Protein AF-A0A7S3KPU2-F1 (afdb_monomer)

Sequence (139 aa):
MTKNILLTEKYKPVTTKDLVGNKSEVKSLSEWLKEWDDVHVRGNKKKVPMSRGNYWANAPRLNARAALISGPPGVGKTSTARIISKELGFQVLEMNASDTRNKKAIESLVGELSSNKSMDYFIQGRDNSKRLTANLSKK

Structure (mmCIF, N/CA/C/O backbone):
data_AF-A0A7S3KPU2-F1
#
_entry.id   AF-A0A7S3KPU2-F1
#
loop_
_atom_site.group_PDB
_atom_site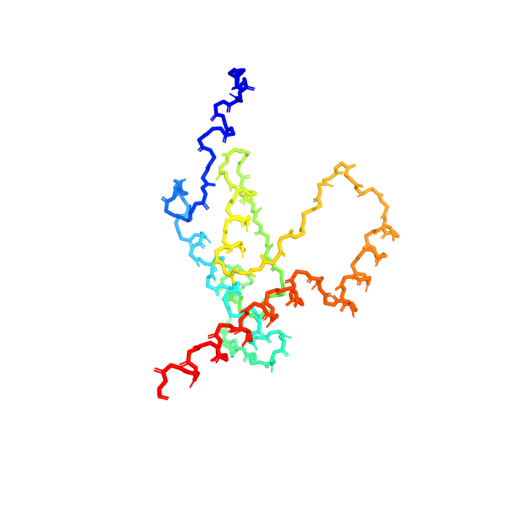.id
_atom_site.type_symbol
_atom_site.label_atom_id
_atom_site.label_alt_id
_atom_site.label_comp_id
_atom_site.label_asym_id
_atom_site.label_entity_id
_atom_site.label_seq_id
_atom_site.pdbx_PDB_ins_code
_atom_site.Cartn_x
_atom_site.Cartn_y
_atom_site.Cartn_z
_atom_site.occupancy
_atom_site.B_iso_or_equiv
_atom_site.auth_seq_id
_atom_site.auth_comp_id
_atom_site.auth_asym_id
_atom_site.auth_atom_id
_atom_site.pdbx_PDB_model_num
ATOM 1 N N . MET A 1 1 ? -30.903 12.279 8.742 1.00 43.56 1 MET A N 1
ATOM 2 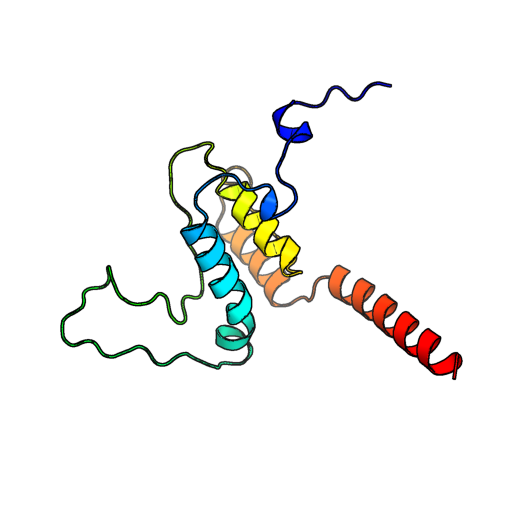C CA . MET A 1 1 ? -29.727 12.258 9.641 1.00 43.56 1 MET A CA 1
ATOM 3 C C . MET A 1 1 ? -28.485 12.573 8.821 1.00 43.56 1 MET A C 1
ATOM 5 O O . MET A 1 1 ? -28.055 11.744 8.029 1.00 43.56 1 MET A O 1
ATOM 9 N N . THR A 1 2 ? -27.960 13.789 8.925 1.00 49.69 2 THR A N 1
ATOM 10 C CA . THR A 1 2 ? -26.715 14.202 8.265 1.00 49.69 2 THR A CA 1
ATOM 11 C C . THR A 1 2 ? -25.539 13.495 8.939 1.00 49.69 2 THR A C 1
ATOM 13 O O . THR A 1 2 ? -25.277 13.705 10.120 1.00 49.69 2 THR A O 1
ATOM 16 N N . LYS A 1 3 ? -24.846 12.605 8.216 1.00 65.56 3 LYS A N 1
ATOM 17 C CA . LYS A 1 3 ? -23.617 11.981 8.723 1.00 65.56 3 LYS A CA 1
ATOM 18 C C . LYS A 1 3 ? -22.557 13.076 8.909 1.00 65.56 3 LYS A C 1
ATOM 20 O O . LYS A 1 3 ? -22.075 13.631 7.924 1.00 65.56 3 LYS A O 1
ATOM 25 N N . ASN A 1 4 ? -22.193 13.364 10.158 1.00 77.56 4 ASN A N 1
ATOM 26 C CA . ASN A 1 4 ? -21.003 14.144 10.501 1.00 77.56 4 ASN A CA 1
ATOM 27 C C . ASN A 1 4 ? -19.765 13.294 10.184 1.00 77.56 4 ASN A C 1
ATOM 29 O O . ASN A 1 4 ? -19.364 12.446 10.977 1.00 77.56 4 ASN A O 1
ATOM 33 N N . ILE A 1 5 ? -19.213 13.468 8.983 1.00 84.25 5 ILE A N 1
ATOM 34 C CA . ILE A 1 5 ? -18.018 12.763 8.501 1.00 84.25 5 ILE A CA 1
ATOM 35 C C . ILE A 1 5 ? -16.877 13.775 8.456 1.00 84.25 5 ILE A C 1
ATOM 37 O O . ILE A 1 5 ? -17.064 14.899 7.987 1.00 84.25 5 ILE A O 1
ATOM 41 N N . LEU A 1 6 ? -15.690 13.375 8.914 1.00 86.06 6 LEU A N 1
ATOM 42 C CA . LEU A 1 6 ? -14.481 14.185 8.779 1.00 86.06 6 LEU A CA 1
ATOM 43 C C . LEU A 1 6 ? -14.202 14.478 7.297 1.00 86.06 6 LEU A C 1
ATOM 45 O O . LEU A 1 6 ? -14.375 13.610 6.440 1.00 86.06 6 LEU A O 1
ATOM 49 N N . LEU A 1 7 ? -13.716 15.683 6.983 1.00 81.81 7 LEU A N 1
ATOM 50 C CA . LEU A 1 7 ? -13.369 16.055 5.603 1.00 81.81 7 LEU A CA 1
ATOM 51 C C . LEU A 1 7 ? -12.327 15.101 4.997 1.00 81.81 7 LEU A C 1
ATOM 53 O O . LEU A 1 7 ? -12.384 14.801 3.808 1.00 81.81 7 LEU A O 1
ATOM 57 N N . THR A 1 8 ? -11.425 14.577 5.828 1.00 78.12 8 THR A N 1
ATOM 58 C CA . THR A 1 8 ? -10.404 13.596 5.438 1.00 78.12 8 THR A CA 1
ATOM 59 C C . THR A 1 8 ? -10.995 12.273 4.962 1.00 78.12 8 THR A C 1
ATOM 61 O O . THR A 1 8 ? -10.462 11.674 4.036 1.00 78.12 8 THR A O 1
ATOM 64 N N . GLU A 1 9 ? -12.107 11.834 5.551 1.00 76.31 9 GLU A N 1
ATOM 65 C CA . GLU A 1 9 ? -12.826 10.637 5.107 1.00 76.31 9 GLU A CA 1
ATOM 66 C C . GLU A 1 9 ? -13.723 10.946 3.905 1.00 76.31 9 GLU A C 1
ATOM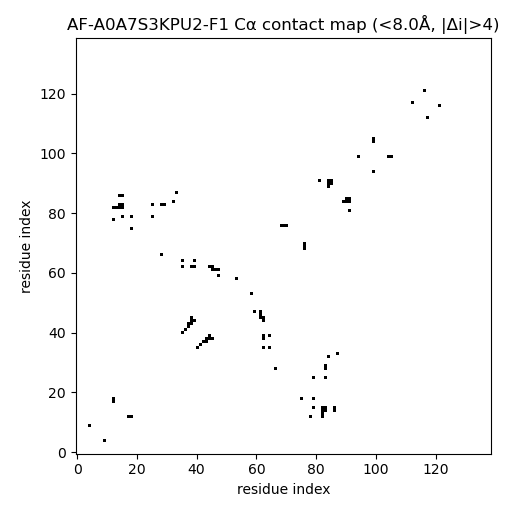 68 O O . GLU A 1 9 ? -13.833 10.135 2.990 1.00 76.31 9 GLU A O 1
ATOM 73 N N . LYS A 1 10 ? -14.312 12.148 3.856 1.00 78.31 10 LYS A N 1
ATOM 74 C CA . LYS A 1 10 ? -15.155 12.586 2.734 1.00 78.31 10 LYS A CA 1
ATOM 75 C C . LYS A 1 10 ? -14.381 12.683 1.414 1.00 78.31 10 LYS A C 1
ATOM 77 O O . LYS A 1 10 ? -14.929 12.334 0.374 1.00 78.31 10 LYS A O 1
ATOM 82 N N . TYR A 1 11 ? -13.136 13.157 1.456 1.00 76.94 11 TYR A N 1
ATOM 83 C CA . TYR A 1 11 ? -12.290 13.375 0.274 1.00 76.94 11 TYR A CA 1
ATOM 84 C C . TYR A 1 11 ? -11.137 12.375 0.165 1.00 76.94 11 TYR A C 1
ATOM 86 O O . TYR A 1 11 ? -10.130 12.642 -0.491 1.00 76.94 11 TYR A O 1
ATOM 94 N N . LYS A 1 12 ? -11.253 11.221 0.826 1.00 78.44 12 LYS A N 1
ATOM 95 C CA . LYS A 1 12 ? -10.237 10.178 0.744 1.00 78.44 12 LYS A CA 1
ATOM 96 C C . LYS A 1 12 ? -10.124 9.678 -0.703 1.00 78.44 12 LYS A C 1
ATOM 98 O O . LYS A 1 12 ? -11.152 9.369 -1.305 1.00 78.44 12 LYS A O 1
ATOM 103 N N . PRO A 1 13 ? -8.903 9.551 -1.252 1.00 79.00 13 PRO A N 1
ATOM 104 C CA . PRO A 1 13 ? -8.718 9.033 -2.600 1.00 79.00 13 PRO A CA 1
ATOM 105 C C . PRO A 1 13 ? -9.263 7.605 -2.698 1.00 79.00 13 PRO A C 1
ATOM 107 O O . PRO A 1 13 ? -9.040 6.781 -1.805 1.00 79.00 13 PRO A O 1
ATOM 110 N N . VAL A 1 14 ? -9.994 7.324 -3.776 1.00 76.75 14 VAL A N 1
ATOM 111 C CA . VAL A 1 14 ? -10.624 6.015 -4.012 1.00 76.75 14 VAL A CA 1
ATOM 112 C C . VAL A 1 14 ? -9.929 5.288 -5.154 1.00 76.75 14 VAL A C 1
ATOM 114 O O . VAL A 1 14 ? -9.801 4.065 -5.121 1.00 76.75 14 VAL A O 1
ATOM 117 N N . THR A 1 15 ? -9.455 6.043 -6.141 1.00 79.88 15 THR A N 1
ATOM 118 C CA . THR A 1 15 ? -8.766 5.539 -7.324 1.00 79.88 15 THR A CA 1
ATOM 119 C C . THR A 1 15 ? -7.322 6.027 -7.364 1.00 79.88 15 THR A C 1
ATOM 121 O O . THR A 1 15 ? -6.970 7.040 -6.758 1.00 79.88 15 THR A O 1
ATOM 124 N N . THR A 1 16 ? -6.465 5.334 -8.116 1.00 74.69 16 THR A N 1
ATOM 125 C CA . THR A 1 16 ? -5.091 5.795 -8.380 1.00 74.69 16 THR A CA 1
ATOM 126 C C . THR A 1 16 ? -5.034 7.177 -9.032 1.00 74.69 16 THR A C 1
ATOM 128 O O . THR A 1 16 ? -4.034 7.872 -8.875 1.00 74.69 16 THR A O 1
ATOM 131 N N . LYS A 1 17 ? -6.099 7.614 -9.720 1.00 80.12 17 LYS A N 1
ATOM 132 C CA . LYS A 1 17 ? -6.203 8.962 -10.305 1.00 80.12 17 LYS A CA 1
ATOM 133 C C . LYS A 1 17 ? -6.370 10.057 -9.251 1.00 80.12 17 LYS A C 1
ATOM 135 O O . LYS A 1 17 ? -5.943 11.182 -9.487 1.00 80.12 17 LYS A O 1
ATOM 140 N N . ASP A 1 18 ? -6.941 9.712 -8.100 1.00 79.12 18 ASP A N 1
ATOM 141 C CA . ASP A 1 18 ? -7.162 10.635 -6.984 1.00 79.12 18 ASP A CA 1
ATOM 142 C C . ASP A 1 18 ? -5.901 10.804 -6.116 1.00 79.12 18 ASP A C 1
ATOM 144 O O . ASP A 1 18 ? -5.855 11.657 -5.229 1.00 79.12 18 ASP A O 1
ATOM 148 N N . LEU A 1 19 ? -4.862 9.989 -6.347 1.00 80.69 19 LEU A N 1
ATOM 149 C CA . LEU A 1 19 ? -3.579 10.103 -5.658 1.00 80.69 19 LEU A CA 1
ATOM 150 C C . LEU A 1 19 ? -2.782 11.289 -6.212 1.00 80.69 19 LEU A C 1
ATOM 152 O O . LEU A 1 19 ? -2.246 11.260 -7.322 1.00 80.69 19 LEU A O 1
ATOM 156 N N . VAL A 1 20 ? -2.679 12.340 -5.402 1.00 77.88 20 VAL A N 1
ATOM 157 C CA . VAL A 1 20 ? -1.894 13.534 -5.720 1.00 77.88 20 VAL A CA 1
ATOM 158 C C . VAL A 1 20 ? -0.446 13.342 -5.253 1.00 77.88 20 VAL A C 1
ATOM 160 O O . VAL A 1 20 ? -0.184 13.216 -4.060 1.00 77.88 20 VAL A O 1
ATOM 163 N N . GLY A 1 21 ? 0.501 13.354 -6.198 1.00 79.75 21 GLY A N 1
ATOM 164 C CA . GLY A 1 21 ? 1.946 13.245 -5.934 1.00 79.75 21 GLY A CA 1
ATOM 165 C C . GLY A 1 21 ? 2.522 11.826 -6.064 1.00 79.75 21 GLY A C 1
ATOM 166 O O . GLY A 1 21 ? 1.788 10.866 -6.276 1.00 79.75 21 GLY A O 1
ATOM 167 N N . ASN A 1 22 ? 3.856 11.705 -5.984 1.00 82.50 22 ASN A N 1
ATOM 168 C CA . ASN A 1 22 ? 4.616 10.437 -5.981 1.00 82.50 22 ASN A CA 1
ATOM 169 C C . ASN A 1 22 ? 4.238 9.443 -7.103 1.00 82.50 22 ASN A C 1
ATOM 171 O O . ASN A 1 22 ? 4.140 8.231 -6.897 1.00 82.50 22 ASN A O 1
ATOM 175 N N . LYS A 1 23 ? 3.971 9.961 -8.312 1.00 84.31 23 LYS A N 1
ATOM 176 C CA . LYS A 1 23 ? 3.472 9.162 -9.446 1.00 84.31 23 LYS A CA 1
ATOM 177 C C . LYS A 1 23 ? 4.456 8.067 -9.874 1.00 84.31 23 LYS A C 1
ATOM 179 O O . LYS A 1 23 ? 4.016 6.995 -10.283 1.00 84.31 23 LYS A O 1
ATOM 184 N N . SER A 1 24 ? 5.763 8.317 -9.776 1.00 84.94 24 SER A N 1
ATOM 185 C CA . SER A 1 24 ? 6.821 7.341 -10.074 1.00 84.94 24 SER A CA 1
ATOM 186 C C . SER A 1 24 ? 6.779 6.151 -9.120 1.00 84.94 24 SER A C 1
ATOM 188 O O . SER A 1 24 ? 6.832 5.003 -9.557 1.00 84.94 24 SER A O 1
ATOM 190 N N . GLU A 1 25 ? 6.625 6.407 -7.825 1.00 86.56 25 GLU A N 1
ATOM 191 C CA . GLU A 1 25 ? 6.628 5.390 -6.774 1.00 86.56 25 GLU A CA 1
ATOM 192 C C . GLU A 1 25 ? 5.323 4.593 -6.790 1.00 86.56 25 GLU A C 1
ATOM 194 O O . GLU A 1 25 ? 5.347 3.369 -6.679 1.00 86.56 25 GLU A O 1
ATOM 199 N N . VAL A 1 26 ? 4.189 5.274 -6.995 1.00 88.50 26 VAL A N 1
ATOM 200 C CA . VAL A 1 26 ? 2.868 4.653 -7.196 1.00 88.50 26 VAL A CA 1
ATOM 201 C C . VAL A 1 26 ? 2.911 3.701 -8.391 1.00 88.50 26 VAL A C 1
ATOM 203 O O . VAL A 1 26 ? 2.469 2.556 -8.284 1.00 88.50 26 VAL A O 1
ATOM 206 N N . LYS A 1 27 ? 3.483 4.147 -9.517 1.00 88.38 27 LYS A N 1
ATOM 207 C CA . LYS A 1 27 ? 3.638 3.322 -10.719 1.00 88.38 27 LYS A CA 1
ATOM 208 C C . LYS A 1 27 ? 4.551 2.124 -10.458 1.00 88.38 27 LYS A C 1
ATOM 210 O O . LYS A 1 27 ? 4.158 1.004 -10.762 1.00 88.38 27 LYS A O 1
ATOM 215 N N . SER A 1 28 ? 5.706 2.342 -9.830 1.00 88.69 28 SER A N 1
ATOM 216 C CA . SER A 1 28 ? 6.650 1.271 -9.496 1.00 88.69 28 SER A CA 1
ATOM 217 C C . SER A 1 28 ? 6.033 0.215 -8.569 1.00 88.69 28 SER A C 1
ATOM 219 O O . SER A 1 28 ? 6.220 -0.980 -8.790 1.00 88.69 28 SER A O 1
ATOM 221 N N . LEU A 1 29 ? 5.250 0.633 -7.570 1.00 89.56 29 LEU A N 1
ATOM 222 C CA . LEU A 1 29 ? 4.538 -0.279 -6.673 1.00 89.56 29 LEU A CA 1
ATOM 223 C C . LEU A 1 29 ? 3.423 -1.047 -7.400 1.00 89.56 29 LEU A C 1
ATOM 225 O O . LEU A 1 29 ? 3.253 -2.241 -7.164 1.00 89.56 29 LEU A O 1
ATOM 229 N N . SER A 1 30 ? 2.686 -0.382 -8.295 1.00 89.88 30 SER A N 1
ATOM 230 C CA . SER A 1 30 ? 1.651 -1.018 -9.119 1.00 89.88 30 SER A CA 1
ATOM 231 C C . SER A 1 30 ? 2.238 -2.070 -10.062 1.00 89.88 30 SER A C 1
ATOM 233 O O . SER A 1 30 ? 1.706 -3.172 -10.152 1.00 89.88 30 SER A O 1
ATOM 235 N N . GLU A 1 31 ? 3.345 -1.757 -10.735 1.00 89.19 31 GLU A N 1
ATOM 236 C CA . GLU A 1 31 ? 4.056 -2.691 -11.614 1.00 89.19 31 GLU A CA 1
ATOM 237 C C . GLU A 1 31 ? 4.592 -3.891 -10.832 1.00 89.19 31 GLU A C 1
ATOM 239 O O . GLU A 1 31 ? 4.336 -5.030 -11.214 1.00 89.19 31 GLU A O 1
ATOM 244 N N . TRP A 1 32 ? 5.239 -3.648 -9.689 1.00 89.56 32 TRP A N 1
ATOM 245 C CA . TRP A 1 32 ? 5.711 -4.718 -8.812 1.00 89.56 32 TRP A CA 1
ATOM 246 C C . TRP A 1 32 ? 4.574 -5.648 -8.370 1.00 89.56 32 TRP A C 1
ATOM 248 O O . TRP A 1 32 ? 4.721 -6.864 -8.456 1.00 89.56 32 TRP A O 1
ATOM 258 N N . LEU A 1 33 ? 3.430 -5.101 -7.940 1.00 90.00 33 LEU A N 1
ATOM 259 C CA . LEU A 1 33 ? 2.317 -5.913 -7.442 1.00 90.00 33 LEU A CA 1
ATOM 260 C C . LEU A 1 33 ? 1.607 -6.694 -8.564 1.00 90.00 33 LEU A C 1
ATOM 262 O O . LEU A 1 33 ? 1.169 -7.818 -8.332 1.00 90.00 33 LEU A O 1
ATOM 266 N N . LYS A 1 34 ? 1.541 -6.149 -9.788 1.00 89.69 34 LYS A N 1
ATOM 267 C CA . LYS A 1 34 ? 1.026 -6.864 -10.974 1.00 89.69 34 LYS A CA 1
ATOM 268 C C . LYS A 1 34 ? 1.862 -8.093 -11.321 1.00 89.69 34 LYS A C 1
ATOM 270 O O . LYS A 1 34 ? 1.318 -9.118 -11.715 1.00 89.69 34 LYS A O 1
ATOM 275 N N . GLU A 1 35 ? 3.177 -7.978 -11.198 1.00 87.94 35 GLU A N 1
ATOM 276 C CA . GLU A 1 35 ? 4.120 -9.043 -11.552 1.00 87.94 35 GLU A CA 1
ATOM 277 C C . GLU A 1 35 ? 4.351 -10.042 -10.413 1.00 87.94 35 GLU A C 1
ATOM 279 O O . GLU A 1 35 ? 4.905 -11.117 -10.635 1.00 87.94 35 GLU A O 1
ATOM 284 N N . TRP A 1 36 ? 3.928 -9.705 -9.193 1.00 89.75 36 TRP A N 1
ATOM 285 C CA . TRP A 1 36 ? 4.213 -10.481 -7.989 1.00 89.75 36 TRP A CA 1
ATOM 286 C C . TRP A 1 36 ? 3.690 -11.923 -8.063 1.00 89.75 36 TRP A C 1
ATOM 288 O O . TRP A 1 36 ? 4.424 -12.853 -7.736 1.00 89.75 36 TRP A O 1
ATOM 298 N N . ASP A 1 37 ? 2.456 -12.134 -8.542 1.00 85.69 37 ASP A N 1
ATOM 299 C CA . ASP A 1 37 ? 1.881 -13.482 -8.715 1.00 85.69 37 ASP A CA 1
ATOM 300 C C . ASP A 1 37 ? 2.735 -14.333 -9.669 1.00 85.69 37 ASP A C 1
ATOM 302 O O . ASP A 1 37 ? 3.100 -15.469 -9.369 1.00 85.69 37 ASP A O 1
ATOM 306 N N . ASP A 1 38 ? 3.138 -13.756 -10.798 1.00 85.50 38 ASP A N 1
ATOM 307 C CA . ASP A 1 38 ? 3.924 -14.460 -11.808 1.00 85.50 38 ASP A CA 1
ATOM 308 C C . ASP A 1 38 ? 5.323 -14.834 -11.291 1.00 85.50 38 ASP A C 1
ATOM 310 O O . ASP A 1 38 ? 5.795 -15.962 -11.458 1.00 85.50 38 ASP A O 1
ATOM 314 N N . VAL A 1 39 ? 5.974 -13.915 -10.580 1.00 86.62 39 VAL A N 1
ATOM 315 C CA . VAL A 1 39 ? 7.335 -14.118 -10.074 1.00 86.62 39 VAL A CA 1
ATOM 316 C C . VAL A 1 39 ? 7.371 -15.065 -8.868 1.00 86.62 39 VAL A C 1
ATOM 318 O O . VAL A 1 39 ? 8.280 -15.895 -8.770 1.00 86.62 39 VAL A O 1
ATOM 321 N N . HIS A 1 40 ? 6.406 -14.964 -7.948 1.00 84.94 40 HIS A N 1
ATOM 322 C CA . HIS A 1 40 ? 6.464 -15.637 -6.642 1.00 84.94 40 HIS A CA 1
ATOM 323 C C . HIS A 1 40 ? 5.536 -16.838 -6.508 1.00 84.94 40 HIS A C 1
ATOM 325 O O . HIS A 1 40 ? 5.885 -17.760 -5.772 1.00 84.94 40 HIS A O 1
ATOM 331 N N . VAL A 1 41 ? 4.395 -16.853 -7.202 1.00 83.69 41 VAL A N 1
ATOM 332 C CA . VAL A 1 41 ? 3.460 -17.992 -7.199 1.00 83.69 41 VAL A CA 1
ATOM 333 C C . VAL A 1 41 ? 3.770 -18.934 -8.358 1.00 83.69 41 VAL A C 1
ATOM 335 O O . VAL A 1 41 ? 3.839 -20.144 -8.156 1.00 83.69 41 VAL A O 1
ATOM 338 N N . ARG A 1 42 ? 4.013 -18.394 -9.561 1.00 83.69 42 ARG A N 1
ATOM 339 C CA . ARG A 1 42 ? 4.304 -19.200 -10.767 1.00 83.69 42 ARG A CA 1
ATOM 340 C C . ARG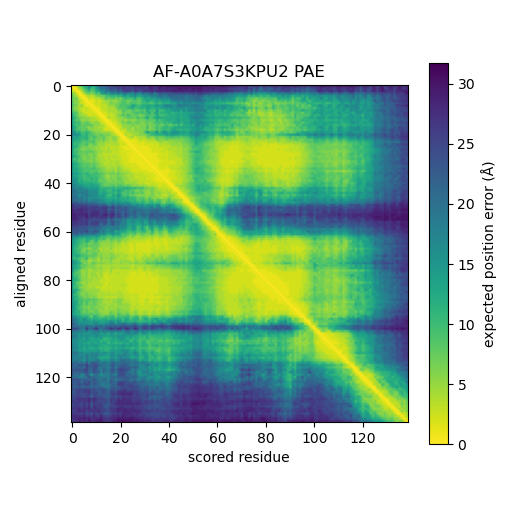 A 1 42 ? 5.791 -19.478 -10.977 1.00 83.69 42 ARG A C 1
ATOM 342 O O . ARG A 1 42 ? 6.142 -20.393 -11.712 1.00 83.69 42 ARG A O 1
ATOM 349 N N . GLY A 1 43 ? 6.662 -18.730 -10.298 1.00 82.00 43 GLY A N 1
ATOM 350 C CA . GLY A 1 43 ? 8.105 -18.973 -10.275 1.00 82.00 43 GLY A CA 1
ATOM 351 C C . GLY A 1 43 ? 8.886 -18.363 -11.443 1.00 82.00 43 GLY A C 1
ATOM 352 O O . GLY A 1 43 ? 10.060 -18.698 -11.618 1.00 82.00 43 GLY A O 1
ATOM 353 N N . ASN A 1 44 ? 8.290 -17.444 -12.209 1.00 83.75 44 ASN A N 1
ATOM 354 C CA . ASN A 1 44 ? 8.928 -16.770 -13.342 1.00 83.75 44 ASN A CA 1
ATOM 355 C C . ASN A 1 44 ? 9.907 -15.683 -12.869 1.00 83.75 44 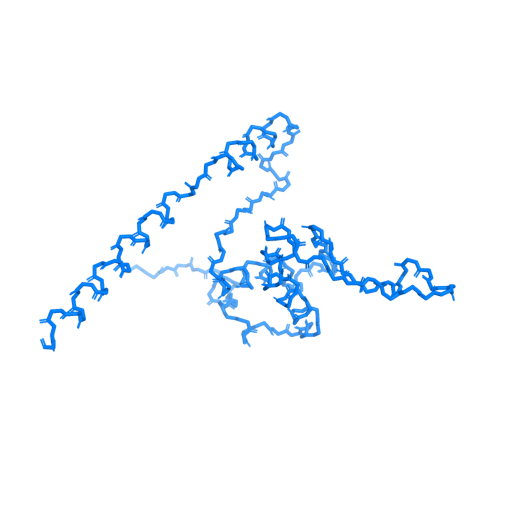ASN A C 1
ATOM 357 O O . ASN A 1 44 ? 9.678 -14.481 -13.004 1.00 83.75 44 ASN A O 1
ATOM 361 N N . LYS A 1 45 ? 11.029 -16.101 -12.273 1.00 79.62 45 LYS A N 1
ATOM 362 C CA . LYS A 1 45 ? 12.045 -15.178 -11.751 1.00 79.62 45 LYS A CA 1
ATOM 363 C C . LYS A 1 45 ? 12.695 -14.379 -12.875 1.00 79.62 45 LYS A C 1
ATOM 365 O O . LYS A 1 45 ? 13.234 -14.933 -13.834 1.00 79.62 45 LYS A O 1
ATOM 370 N N . LYS A 1 46 ? 12.730 -13.058 -12.709 1.00 79.12 46 LYS A N 1
ATOM 371 C CA . LYS A 1 46 ? 13.390 -12.154 -13.651 1.00 79.12 46 LYS A CA 1
ATOM 372 C C . LYS A 1 46 ? 14.906 -12.263 -13.523 1.00 79.12 46 LYS A C 1
ATOM 374 O O . LYS A 1 46 ? 15.440 -12.302 -12.410 1.00 79.12 46 LYS A O 1
ATOM 379 N N . LYS A 1 47 ? 15.603 -12.275 -14.665 1.00 74.12 47 LYS A N 1
ATOM 380 C CA . LYS A 1 47 ? 17.070 -12.257 -14.716 1.00 74.12 47 LYS A CA 1
ATOM 381 C C . LYS A 1 47 ? 17.575 -10.942 -14.128 1.00 74.12 47 LYS A C 1
ATOM 383 O O . LYS A 1 47 ? 17.213 -9.870 -14.605 1.00 74.12 47 LYS A O 1
ATOM 388 N N . VAL A 1 48 ? 18.410 -11.032 -13.097 1.00 71.62 48 VAL A N 1
ATOM 389 C CA . VAL A 1 48 ? 19.065 -9.859 -12.515 1.00 71.62 48 VAL A CA 1
ATOM 390 C C . VAL A 1 48 ? 20.253 -9.503 -13.411 1.00 71.62 48 VAL A C 1
ATOM 392 O O . VAL A 1 48 ? 21.105 -10.369 -13.626 1.00 71.62 48 VAL A O 1
ATOM 395 N N . PRO A 1 49 ? 20.326 -8.280 -13.971 1.00 67.00 49 PRO A N 1
ATOM 396 C CA . PRO A 1 49 ? 21.483 -7.876 -14.754 1.00 67.00 49 PRO A CA 1
ATOM 397 C C . PRO A 1 49 ? 22.710 -7.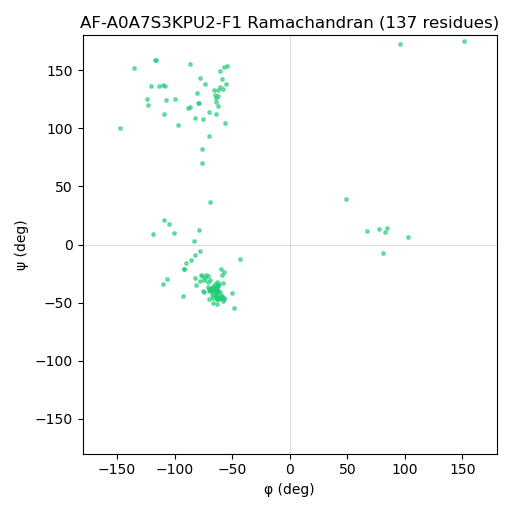881 -13.841 1.00 67.00 49 PRO A C 1
ATOM 399 O O . PRO A 1 49 ? 22.754 -7.185 -12.825 1.00 67.00 49 PRO A O 1
ATOM 402 N N . MET A 1 50 ? 23.696 -8.709 -14.181 1.00 57.94 50 MET A N 1
ATOM 403 C CA . MET A 1 50 ? 24.927 -8.849 -13.412 1.00 57.94 50 MET A CA 1
ATOM 404 C C . MET A 1 50 ? 25.825 -7.639 -13.704 1.00 57.94 50 MET A C 1
ATOM 406 O O . MET A 1 50 ? 26.690 -7.681 -14.573 1.00 57.94 50 MET A O 1
ATOM 410 N N . SER A 1 51 ? 25.582 -6.516 -13.028 1.00 60.41 51 SER A N 1
ATOM 411 C CA . SER A 1 51 ? 26.440 -5.339 -13.162 1.00 60.41 51 SER A CA 1
ATOM 412 C C . SER A 1 51 ? 27.656 -5.509 -12.254 1.00 60.41 51 SER A C 1
ATOM 414 O O . SER A 1 51 ? 27.529 -5.433 -11.031 1.00 60.41 51 SER A O 1
ATOM 416 N N . ARG A 1 52 ? 28.841 -5.734 -12.840 1.00 55.12 52 ARG A N 1
ATOM 417 C CA . ARG A 1 52 ? 30.123 -5.651 -12.118 1.00 55.12 52 ARG A CA 1
ATOM 418 C C . ARG A 1 52 ? 30.225 -4.255 -11.490 1.00 55.12 52 ARG A C 1
ATOM 420 O O . ARG A 1 52 ? 30.444 -3.283 -12.201 1.00 55.12 52 ARG A O 1
ATOM 427 N N . GLY A 1 53 ? 30.021 -4.162 -10.177 1.00 58.34 53 GLY A N 1
ATOM 428 C CA . GLY A 1 53 ? 30.287 -2.951 -9.395 1.00 58.34 53 GLY A CA 1
ATOM 429 C C . GLY A 1 53 ? 29.089 -2.088 -8.989 1.00 58.34 53 GLY A C 1
ATOM 430 O O . GLY A 1 53 ? 29.322 -1.030 -8.416 1.00 58.34 53 GLY A O 1
ATOM 431 N N . ASN A 1 54 ? 27.831 -2.494 -9.221 1.00 52.38 54 ASN A N 1
ATOM 432 C CA . ASN A 1 54 ? 26.690 -1.680 -8.775 1.00 52.38 54 ASN A CA 1
ATOM 433 C C . ASN A 1 54 ? 26.133 -2.172 -7.430 1.00 52.38 54 ASN A C 1
ATOM 435 O O . ASN A 1 54 ? 25.446 -3.189 -7.337 1.00 52.38 54 ASN A O 1
ATOM 439 N N . TYR A 1 55 ? 26.491 -1.423 -6.391 1.00 52.06 55 TYR A N 1
ATOM 440 C CA . TYR A 1 55 ? 26.088 -1.573 -5.000 1.00 52.06 55 TYR A CA 1
ATOM 441 C C . TYR A 1 55 ? 24.560 -1.589 -4.840 1.00 52.06 55 TYR A C 1
ATOM 443 O O . TYR A 1 55 ? 23.827 -0.993 -5.632 1.00 52.06 55 TYR A O 1
ATOM 451 N N . TRP A 1 56 ? 24.096 -2.237 -3.767 1.00 53.72 56 TRP A N 1
ATOM 452 C CA . TRP A 1 56 ? 22.701 -2.479 -3.357 1.00 53.72 56 TRP A CA 1
ATOM 453 C C . TRP A 1 56 ? 21.708 -1.299 -3.474 1.00 53.72 56 TRP A C 1
ATOM 455 O O . TRP A 1 56 ? 20.504 -1.517 -3.385 1.00 53.72 56 TRP A O 1
ATOM 465 N N . ALA A 1 57 ? 22.181 -0.069 -3.695 1.00 53.56 57 ALA A N 1
ATOM 466 C CA . ALA A 1 57 ? 21.375 1.134 -3.893 1.00 53.56 57 ALA A CA 1
ATOM 467 C C . ALA A 1 57 ? 20.686 1.221 -5.273 1.00 53.56 57 ALA A C 1
ATOM 469 O O . ALA A 1 57 ? 19.599 1.784 -5.362 1.00 53.56 57 ALA A O 1
ATOM 470 N N . ASN A 1 58 ? 21.281 0.650 -6.330 1.00 51.81 58 ASN A N 1
ATOM 471 C CA . ASN A 1 58 ? 20.773 0.743 -7.712 1.00 51.81 58 ASN A CA 1
ATOM 472 C C . ASN A 1 58 ? 20.421 -0.618 -8.329 1.00 51.81 58 ASN A C 1
ATOM 474 O O . ASN A 1 58 ? 20.158 -0.712 -9.531 1.00 51.81 58 ASN A O 1
ATOM 478 N N . ALA A 1 59 ? 20.423 -1.687 -7.528 1.00 57.41 59 ALA A N 1
ATOM 479 C CA . ALA A 1 59 ? 19.960 -2.981 -7.997 1.00 57.41 59 ALA A CA 1
ATOM 480 C C . ALA A 1 59 ? 18.464 -2.869 -8.343 1.00 57.41 59 ALA A C 1
ATOM 482 O O . ALA A 1 59 ? 17.671 -2.431 -7.500 1.00 57.41 59 ALA A O 1
ATOM 483 N N . PRO A 1 60 ? 18.049 -3.241 -9.566 1.00 59.94 60 PRO A N 1
ATOM 484 C CA . PRO A 1 60 ? 16.637 -3.260 -9.903 1.00 59.94 60 PRO A CA 1
ATOM 485 C C . PRO A 1 60 ? 15.937 -4.196 -8.909 1.00 59.94 60 PRO A C 1
ATOM 487 O O . PRO A 1 60 ? 16.445 -5.280 -8.621 1.00 59.94 60 PRO A O 1
ATOM 490 N N . ARG A 1 61 ? 14.799 -3.759 -8.346 1.00 69.62 61 ARG A N 1
ATOM 491 C CA . ARG A 1 61 ? 14.032 -4.442 -7.275 1.00 69.62 61 ARG A CA 1
ATOM 492 C C . ARG A 1 61 ? 13.346 -5.736 -7.761 1.00 69.62 61 ARG A C 1
ATOM 494 O O . ARG A 1 61 ? 12.221 -6.051 -7.380 1.00 69.62 61 ARG A O 1
ATOM 501 N N . LEU A 1 62 ? 14.014 -6.464 -8.650 1.00 69.62 62 LEU A N 1
ATOM 502 C CA . LEU A 1 62 ? 13.576 -7.690 -9.293 1.00 69.62 62 LEU A CA 1
ATOM 503 C C . LEU A 1 62 ? 13.453 -8.786 -8.235 1.00 69.62 62 LEU A C 1
ATOM 505 O O . LEU A 1 62 ? 14.361 -8.999 -7.435 1.00 69.62 62 LEU A O 1
ATOM 509 N N . ASN A 1 63 ? 12.335 -9.507 -8.258 1.00 77.94 63 ASN A N 1
ATOM 510 C CA . ASN A 1 63 ? 12.065 -10.659 -7.392 1.00 77.94 63 ASN A CA 1
ATOM 511 C C . ASN A 1 63 ? 11.909 -10.353 -5.884 1.00 77.94 63 ASN A C 1
ATOM 513 O O . ASN A 1 63 ? 11.841 -11.284 -5.075 1.00 77.94 63 ASN A O 1
ATOM 517 N N . ALA A 1 64 ? 11.796 -9.082 -5.478 1.00 83.62 64 ALA A N 1
ATOM 518 C CA . ALA A 1 64 ? 11.522 -8.720 -4.087 1.00 83.62 64 ALA A CA 1
ATOM 519 C C . ALA A 1 64 ? 10.153 -9.262 -3.630 1.00 83.62 64 ALA A C 1
ATOM 521 O O . ALA A 1 64 ? 9.143 -9.024 -4.291 1.00 83.62 64 ALA A O 1
ATOM 522 N N . ARG A 1 65 ? 10.114 -9.983 -2.495 1.00 86.12 65 ARG A N 1
ATOM 523 C CA . ARG A 1 65 ? 8.869 -10.564 -1.940 1.00 86.12 65 ARG A CA 1
ATOM 524 C C . ARG A 1 65 ? 7.990 -9.536 -1.230 1.00 86.12 65 ARG A C 1
ATOM 526 O O . ARG A 1 65 ? 6.787 -9.742 -1.136 1.00 86.12 65 ARG A O 1
ATOM 533 N N . ALA A 1 66 ? 8.585 -8.461 -0.723 1.00 88.25 66 ALA A N 1
ATOM 534 C CA . ALA A 1 66 ? 7.907 -7.425 0.044 1.00 88.25 66 ALA A CA 1
ATOM 535 C C . ALA A 1 66 ? 8.354 -6.036 -0.422 1.00 88.25 66 ALA A C 1
ATOM 537 O O . ALA A 1 66 ? 9.489 -5.862 -0.872 1.00 88.25 66 ALA A O 1
ATOM 538 N N . ALA A 1 67 ? 7.466 -5.056 -0.272 1.00 89.62 67 ALA A N 1
ATOM 539 C CA . ALA A 1 67 ? 7.740 -3.651 -0.533 1.00 89.62 67 ALA A CA 1
ATOM 540 C C . ALA A 1 67 ? 7.693 -2.856 0.777 1.00 89.62 67 ALA A C 1
ATOM 542 O O . ALA A 1 67 ? 6.782 -3.027 1.586 1.00 89.62 67 ALA A O 1
ATOM 543 N N . LEU A 1 68 ? 8.666 -1.965 0.967 1.00 90.00 68 LEU A N 1
ATOM 544 C CA . LEU A 1 68 ? 8.689 -1.000 2.062 1.00 90.00 68 LEU A CA 1
ATOM 545 C C . LEU A 1 68 ? 8.391 0.392 1.504 1.00 90.00 68 LEU A C 1
ATOM 547 O O . LEU A 1 68 ? 9.089 0.864 0.606 1.00 90.00 68 LEU A O 1
ATOM 551 N N . ILE A 1 69 ? 7.370 1.050 2.053 1.00 90.00 69 ILE A N 1
ATOM 552 C CA . ILE A 1 69 ? 6.972 2.407 1.671 1.00 90.00 69 ILE A CA 1
ATOM 553 C C . ILE A 1 69 ? 7.323 3.345 2.825 1.00 90.00 69 ILE A C 1
ATOM 555 O O . ILE A 1 69 ? 6.713 3.286 3.893 1.00 90.00 69 ILE A O 1
ATOM 559 N N . SER A 1 70 ? 8.294 4.227 2.611 1.00 90.06 70 SER A N 1
ATOM 560 C CA . SER A 1 70 ? 8.754 5.212 3.593 1.00 90.06 70 SER A CA 1
ATOM 561 C C . SER A 1 70 ? 8.514 6.643 3.102 1.00 90.06 70 SER A C 1
ATOM 563 O O . SER A 1 70 ? 8.301 6.883 1.917 1.00 90.06 70 SER A O 1
ATOM 565 N N . GLY A 1 71 ? 8.470 7.602 4.031 1.00 89.50 71 GLY A N 1
ATOM 566 C CA . GLY A 1 71 ? 8.288 9.024 3.724 1.00 89.50 71 GLY A CA 1
ATOM 567 C C . GLY A 1 71 ? 7.589 9.801 4.847 1.00 89.50 71 GLY A C 1
ATOM 568 O O . GLY A 1 71 ? 7.114 9.181 5.807 1.00 89.50 71 GLY A O 1
ATOM 569 N N . PRO A 1 72 ? 7.462 11.134 4.727 1.00 89.88 72 PRO A N 1
ATOM 570 C CA . PRO A 1 72 ? 6.851 11.997 5.744 1.00 89.88 72 PRO A CA 1
ATOM 571 C C . PRO A 1 72 ? 5.409 11.590 6.097 1.00 89.88 72 PRO A C 1
ATOM 573 O O . PRO A 1 72 ? 4.723 10.974 5.271 1.00 89.88 72 PRO A O 1
ATOM 576 N N . PRO A 1 73 ? 4.907 11.869 7.312 1.00 88.00 73 PRO A N 1
ATOM 577 C CA . PRO A 1 73 ? 3.510 11.599 7.657 1.00 88.00 73 PRO A CA 1
ATOM 578 C C . PRO A 1 73 ? 2.555 12.392 6.744 1.00 88.00 73 PRO A C 1
ATOM 580 O O . PRO A 1 73 ? 2.896 13.462 6.257 1.00 88.00 73 PRO A O 1
ATOM 583 N N . GLY A 1 74 ? 1.368 11.847 6.465 1.00 83.75 74 GLY A N 1
ATOM 584 C CA . GLY A 1 74 ? 0.338 12.545 5.677 1.00 83.75 74 GLY A CA 1
ATOM 585 C C . GLY A 1 74 ? 0.487 12.509 4.147 1.00 83.75 74 GLY A C 1
ATOM 586 O O . GLY A 1 74 ? -0.454 12.870 3.456 1.00 83.75 74 GLY A O 1
ATOM 587 N N . VAL A 1 75 ? 1.585 11.986 3.586 1.00 86.12 75 VAL A N 1
ATOM 588 C CA . VAL A 1 75 ? 1.801 11.927 2.114 1.00 86.12 75 VAL A CA 1
ATOM 589 C C . VAL A 1 75 ? 1.047 10.797 1.390 1.00 86.12 75 VAL A C 1
ATOM 591 O O . VAL A 1 75 ? 1.357 10.460 0.252 1.00 86.12 75 VAL A O 1
ATOM 594 N N . GLY A 1 76 ? 0.094 10.146 2.060 1.00 85.62 76 GLY A N 1
ATOM 595 C CA . GLY A 1 76 ? -0.756 9.126 1.439 1.00 85.62 76 GLY A CA 1
ATOM 596 C C . GLY A 1 76 ? -0.181 7.708 1.347 1.00 85.62 76 GLY A C 1
ATOM 597 O O . GLY A 1 76 ? -0.809 6.874 0.717 1.00 85.62 76 GLY A O 1
ATOM 598 N N . LYS A 1 77 ? 0.939 7.375 2.005 1.00 91.88 77 LYS A N 1
ATOM 599 C CA . LYS A 1 77 ? 1.573 6.031 1.939 1.00 91.88 77 LYS A CA 1
ATOM 600 C C . LYS A 1 77 ? 0.598 4.861 2.152 1.00 91.88 77 LYS A C 1
ATOM 602 O O . LYS A 1 77 ? 0.489 3.981 1.301 1.00 91.88 77 LYS A O 1
ATOM 607 N N . THR A 1 78 ? -0.137 4.874 3.267 1.00 89.88 78 THR A N 1
ATOM 608 C CA . THR A 1 78 ? -1.132 3.839 3.600 1.00 89.88 78 THR A CA 1
ATOM 609 C C . THR A 1 78 ? -2.288 3.831 2.601 1.00 89.88 78 THR A C 1
ATOM 611 O O . THR A 1 78 ? -2.748 2.770 2.184 1.00 89.88 78 THR A O 1
ATOM 614 N N . SER A 1 79 ? -2.746 5.014 2.184 1.00 89.94 79 SER A N 1
ATOM 615 C CA . SER A 1 79 ? -3.820 5.157 1.197 1.00 89.94 79 SER A CA 1
ATOM 616 C C . SER A 1 79 ? -3.415 4.572 -0.155 1.00 89.94 79 SER A C 1
ATOM 618 O O . SER A 1 79 ? -4.167 3.787 -0.721 1.00 89.94 79 SER A O 1
ATOM 620 N N . THR A 1 80 ? -2.207 4.870 -0.631 1.00 90.69 80 THR A N 1
ATOM 621 C CA . THR A 1 80 ? -1.647 4.346 -1.879 1.00 90.69 80 THR A CA 1
ATOM 622 C C . THR A 1 80 ? -1.597 2.821 -1.880 1.00 90.69 80 THR A C 1
ATOM 624 O O . THR A 1 80 ? -2.080 2.200 -2.825 1.00 90.69 80 THR A O 1
ATOM 627 N N . ALA A 1 81 ? -1.077 2.205 -0.812 1.00 90.62 81 ALA A N 1
ATOM 628 C CA . ALA A 1 81 ? -1.008 0.747 -0.702 1.00 90.62 81 ALA A CA 1
ATOM 629 C C . ALA A 1 81 ? -2.399 0.092 -0.761 1.00 90.62 81 ALA A C 1
ATOM 631 O O . ALA A 1 81 ? -2.599 -0.872 -1.503 1.00 90.62 81 ALA A O 1
ATOM 632 N N . ARG A 1 82 ? -3.378 0.649 -0.032 1.00 90.44 82 ARG A N 1
ATOM 633 C CA . ARG A 1 82 ? -4.773 0.178 -0.057 1.00 90.44 82 ARG A CA 1
ATOM 634 C C . ARG A 1 82 ? -5.402 0.298 -1.446 1.00 90.44 82 ARG A C 1
ATOM 636 O O . ARG A 1 82 ? -6.031 -0.650 -1.907 1.00 90.44 82 ARG A O 1
ATOM 643 N N . ILE A 1 83 ? -5.243 1.448 -2.103 1.00 91.00 83 ILE A N 1
ATOM 644 C CA . ILE A 1 83 ? -5.875 1.734 -3.399 1.00 91.00 83 ILE A CA 1
ATOM 645 C C . ILE A 1 83 ? -5.306 0.830 -4.488 1.00 91.00 83 ILE A C 1
ATOM 647 O O . ILE A 1 83 ? -6.081 0.166 -5.167 1.00 91.00 83 ILE A O 1
ATOM 651 N N . ILE A 1 84 ? -3.977 0.747 -4.621 1.00 90.75 84 ILE A N 1
ATOM 652 C CA . ILE A 1 84 ? -3.335 -0.086 -5.653 1.00 90.75 84 ILE A CA 1
ATOM 653 C C . ILE A 1 84 ? -3.732 -1.553 -5.480 1.00 90.75 84 ILE A C 1
ATOM 655 O O . ILE A 1 84 ? -4.083 -2.213 -6.453 1.00 90.75 84 ILE A O 1
ATOM 659 N N . SER A 1 85 ? -3.714 -2.058 -4.244 1.00 90.50 85 SER A N 1
ATOM 660 C CA . SER A 1 85 ? -4.073 -3.452 -3.968 1.00 90.50 85 SER A CA 1
ATOM 661 C C . SER A 1 85 ? -5.523 -3.741 -4.360 1.00 90.50 85 SER A C 1
ATOM 663 O O . SER A 1 85 ? -5.790 -4.720 -5.053 1.00 90.50 85 SER A O 1
ATOM 665 N N . LYS A 1 86 ? -6.450 -2.850 -3.985 1.00 88.62 86 LYS A N 1
ATOM 666 C CA . LYS A 1 86 ? -7.869 -2.967 -4.337 1.00 88.62 86 LYS A CA 1
ATOM 667 C C . LYS A 1 86 ? -8.102 -2.865 -5.847 1.00 88.62 86 LYS A C 1
ATOM 669 O O . LYS A 1 86 ? -8.917 -3.606 -6.384 1.00 88.62 86 LYS A O 1
ATOM 674 N N . GLU A 1 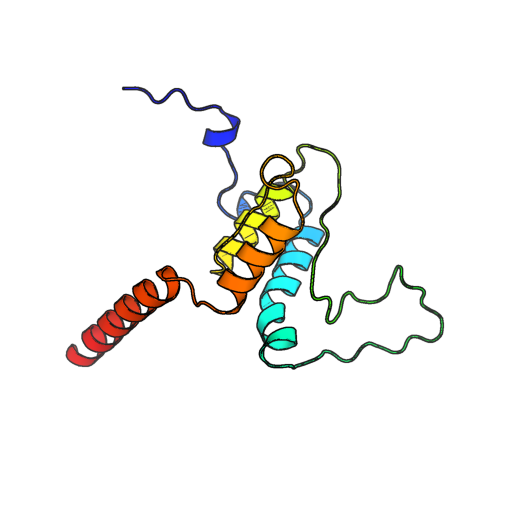87 ? -7.396 -1.968 -6.530 1.00 87.81 87 GLU A N 1
ATOM 675 C CA . GLU A 1 87 ? -7.503 -1.776 -7.981 1.00 87.81 87 GLU A CA 1
ATOM 676 C C . GLU A 1 87 ? -7.028 -3.005 -8.765 1.00 87.81 87 GLU A C 1
ATOM 678 O O . GLU A 1 87 ? -7.605 -3.349 -9.793 1.00 87.81 87 GLU A O 1
ATOM 683 N N . LEU A 1 88 ? -6.023 -3.710 -8.246 1.00 87.31 88 LEU A N 1
ATOM 684 C CA . LEU A 1 88 ? -5.535 -4.970 -8.806 1.00 87.31 88 LEU A CA 1
ATOM 685 C C . LEU A 1 88 ? -6.350 -6.199 -8.365 1.00 87.31 88 LEU A C 1
ATOM 687 O O . LEU A 1 88 ? -6.008 -7.318 -8.736 1.00 87.31 88 LEU A O 1
ATOM 691 N N . GLY A 1 89 ? -7.427 -6.009 -7.595 1.00 85.94 89 GLY A N 1
ATOM 692 C CA . GLY A 1 89 ? -8.308 -7.089 -7.147 1.00 85.94 89 GLY A CA 1
ATOM 693 C C . GLY A 1 89 ? -7.764 -7.920 -5.981 1.00 85.94 89 GLY A C 1
ATOM 694 O O . GLY A 1 89 ? -8.309 -8.982 -5.690 1.00 85.94 89 GLY A O 1
ATOM 695 N N . PHE A 1 90 ? -6.715 -7.460 -5.294 1.00 85.50 90 PHE A N 1
ATOM 696 C CA . PHE A 1 90 ? -6.229 -8.113 -4.081 1.00 85.50 90 PHE A CA 1
ATOM 697 C C . PHE A 1 90 ? -7.111 -7.766 -2.883 1.00 85.50 90 PHE A C 1
ATOM 699 O O . PHE A 1 90 ? -7.548 -6.625 -2.700 1.00 85.50 90 PHE A O 1
ATOM 706 N N . GLN A 1 91 ? -7.302 -8.747 -2.006 1.00 84.06 91 GLN A N 1
ATOM 707 C CA . GLN A 1 91 ? -7.871 -8.504 -0.691 1.00 84.06 91 GLN A CA 1
ATOM 708 C C . GLN A 1 91 ? -6.793 -7.927 0.231 1.00 84.06 91 GLN A C 1
ATOM 710 O O . GLN A 1 91 ? -5.750 -8.541 0.450 1.00 84.06 91 GLN A O 1
ATOM 715 N N . VAL A 1 92 ? -7.052 -6.740 0.779 1.00 84.44 92 VAL A N 1
ATOM 716 C CA . VAL A 1 92 ? -6.120 -6.064 1.686 1.00 84.44 92 VAL A CA 1
ATOM 717 C C . VAL A 1 92 ? -6.356 -6.545 3.110 1.00 84.44 92 VAL A C 1
ATOM 719 O O . VAL A 1 92 ? -7.424 -6.311 3.674 1.00 84.44 92 VAL A O 1
ATOM 722 N N . LEU A 1 93 ? -5.337 -7.168 3.696 1.00 83.88 93 LEU A N 1
ATOM 723 C CA . LEU A 1 93 ? -5.226 -7.348 5.137 1.00 83.88 93 LEU A CA 1
ATOM 724 C C . LEU A 1 93 ? -4.283 -6.279 5.682 1.00 83.88 93 LEU A C 1
ATOM 726 O O . LEU A 1 93 ? -3.146 -6.157 5.229 1.00 83.88 93 LEU A O 1
ATOM 730 N N . GLU A 1 94 ? -4.747 -5.518 6.662 1.00 85.31 94 GLU A N 1
ATOM 731 C CA . GLU A 1 94 ? -3.952 -4.479 7.298 1.00 85.31 94 GLU A CA 1
ATOM 732 C C . GLU A 1 94 ? -3.807 -4.750 8.782 1.00 85.31 94 GLU A C 1
ATOM 734 O O . GLU A 1 94 ? -4.768 -5.101 9.461 1.00 85.31 94 GLU A O 1
ATOM 739 N N . MET A 1 95 ? -2.587 -4.558 9.270 1.00 81.12 95 MET A N 1
ATOM 740 C CA . MET A 1 95 ? -2.243 -4.689 10.674 1.00 81.12 95 MET A CA 1
ATOM 741 C C . MET A 1 95 ? -1.635 -3.367 11.122 1.00 81.12 95 MET A C 1
ATOM 743 O O . MET A 1 95 ? -0.636 -2.915 10.556 1.00 81.12 95 MET A O 1
ATOM 747 N N . ASN A 1 96 ? -2.252 -2.728 12.112 1.00 82.19 96 ASN A N 1
ATOM 748 C CA . ASN A 1 96 ? -1.718 -1.512 12.708 1.00 82.19 96 ASN A CA 1
ATOM 749 C C . ASN A 1 96 ? -0.735 -1.861 13.840 1.00 82.19 96 ASN A C 1
ATOM 751 O O . ASN A 1 96 ? -0.831 -2.913 14.473 1.00 82.19 96 ASN A O 1
ATOM 755 N N . ALA A 1 97 ? 0.189 -0.951 14.146 1.00 67.75 97 ALA A N 1
ATOM 756 C CA . ALA A 1 97 ? 1.132 -1.081 15.257 1.00 67.75 97 ALA A CA 1
ATOM 757 C C . ALA A 1 97 ? 0.436 -1.197 16.630 1.00 67.75 97 ALA A C 1
ATOM 759 O O . ALA A 1 97 ? 1.024 -1.705 17.586 1.00 67.75 97 ALA A O 1
ATOM 760 N N . SER A 1 98 ? -0.818 -0.746 16.736 1.00 71.75 98 SER A N 1
ATOM 761 C CA . SER A 1 98 ? -1.653 -0.899 17.930 1.00 71.75 98 SER A CA 1
ATOM 762 C C . SER A 1 98 ? -2.220 -2.308 18.119 1.00 71.75 98 SER A C 1
ATOM 764 O O . SER A 1 98 ? -2.458 -2.693 19.263 1.00 71.75 98 SER A O 1
ATOM 766 N N . ASP A 1 99 ? -2.417 -3.069 17.038 1.00 64.12 99 ASP A N 1
ATOM 767 C CA . ASP A 1 99 ? -3.326 -4.227 17.033 1.00 64.12 99 ASP A CA 1
ATOM 768 C C . ASP A 1 99 ? -2.631 -5.550 17.375 1.00 64.12 99 ASP A C 1
ATOM 770 O O . ASP A 1 99 ? -3.268 -6.490 17.843 1.00 64.12 99 ASP A O 1
ATOM 774 N N . THR A 1 100 ? -1.309 -5.634 17.219 1.00 56.34 100 THR A N 1
ATOM 775 C CA . THR A 1 100 ? -0.559 -6.872 17.477 1.00 56.34 100 THR A CA 1
ATOM 776 C C . THR A 1 100 ? 0.838 -6.573 18.000 1.00 56.34 100 THR A C 1
ATOM 778 O O . THR A 1 100 ? 1.756 -6.290 17.237 1.00 56.34 100 THR A O 1
ATOM 781 N N . ARG A 1 101 ? 1.015 -6.684 19.322 1.00 62.84 101 ARG A N 1
ATOM 782 C CA . ARG A 1 101 ? 2.327 -6.608 19.996 1.00 62.84 101 ARG A CA 1
ATOM 783 C C . ARG A 1 101 ? 2.917 -7.977 20.366 1.00 62.84 101 ARG A C 1
ATOM 785 O O . ARG A 1 101 ? 3.919 -8.031 21.069 1.00 62.84 101 ARG A O 1
ATOM 792 N N . ASN A 1 102 ? 2.334 -9.085 19.890 1.00 71.88 102 ASN A N 1
ATOM 793 C CA . ASN A 1 102 ? 2.830 -10.435 20.173 1.00 71.88 102 ASN A CA 1
ATOM 794 C C . ASN A 1 102 ? 3.113 -11.225 18.884 1.00 71.88 102 ASN A C 1
ATOM 796 O O . ASN A 1 102 ? 2.217 -11.418 18.063 1.00 71.88 102 ASN A O 1
ATOM 800 N N . LYS A 1 103 ? 4.347 -11.733 18.751 1.00 74.00 103 LYS A N 1
ATOM 801 C CA . LYS A 1 103 ? 4.816 -12.579 17.640 1.00 74.00 103 LYS A CA 1
ATOM 802 C C . LYS A 1 103 ? 3.867 -13.751 17.364 1.00 74.00 103 LYS A C 1
ATOM 804 O O . LYS A 1 103 ? 3.536 -14.006 16.212 1.00 74.00 103 LYS A O 1
ATOM 809 N N . LYS A 1 104 ? 3.359 -14.392 18.422 1.00 77.31 104 LYS A N 1
ATOM 810 C CA . LYS A 1 104 ? 2.458 -15.550 18.315 1.00 77.31 104 LYS A CA 1
ATOM 811 C C . LYS A 1 104 ? 1.130 -15.214 17.626 1.00 77.31 104 LYS A C 1
ATOM 813 O O . LYS A 1 104 ? 0.608 -16.029 16.875 1.00 77.31 104 LYS A O 1
ATOM 818 N N . ALA A 1 105 ? 0.597 -14.014 17.859 1.00 74.69 105 ALA A N 1
ATOM 819 C CA . ALA A 1 105 ? -0.648 -13.573 17.228 1.00 74.69 105 ALA A CA 1
ATOM 820 C C . ALA A 1 105 ? -0.461 -13.345 15.720 1.00 74.69 105 ALA A C 1
ATOM 822 O O . ALA A 1 105 ? -1.322 -13.718 14.928 1.00 74.69 105 ALA A O 1
ATOM 823 N N . ILE A 1 106 ? 0.691 -12.791 15.325 1.00 77.94 106 ILE A N 1
ATOM 824 C CA . ILE A 1 106 ? 1.045 -12.593 13.915 1.00 77.94 106 ILE A CA 1
ATOM 825 C C . ILE A 1 106 ? 1.239 -13.947 13.223 1.00 77.94 106 ILE A C 1
ATOM 827 O O . ILE A 1 106 ? 0.702 -14.159 12.141 1.00 77.94 106 ILE A O 1
ATOM 831 N N . GLU A 1 107 ? 1.964 -14.877 13.850 1.00 79.06 107 GLU A N 1
ATOM 832 C CA . GLU A 1 107 ? 2.215 -16.209 13.284 1.00 79.06 107 GLU A CA 1
ATOM 833 C C . GLU A 1 107 ? 0.928 -17.025 13.100 1.00 79.06 107 GLU A C 1
ATOM 835 O O . GLU A 1 107 ? 0.768 -17.648 12.053 1.00 79.06 107 GLU A O 1
ATOM 840 N N . SER A 1 108 ? -0.010 -16.976 14.057 1.00 78.94 108 SER A N 1
ATOM 841 C CA . SER A 1 108 ? -1.313 -17.653 13.925 1.00 78.94 108 SER A CA 1
ATOM 842 C C . SER A 1 108 ? -2.117 -17.082 12.761 1.00 78.94 108 SER A C 1
ATOM 844 O O . SER A 1 108 ? -2.525 -17.822 11.871 1.00 78.94 108 SER A O 1
ATOM 846 N N . LEU A 1 109 ? -2.268 -15.753 12.713 1.00 75.38 109 LEU A N 1
ATOM 847 C CA . LEU A 1 109 ? -3.052 -15.085 11.677 1.00 75.38 109 LEU A CA 1
ATOM 848 C C . LEU A 1 109 ? -2.469 -15.337 10.281 1.00 75.38 109 LEU A C 1
ATOM 850 O O . LEU A 1 109 ? -3.193 -15.684 9.353 1.00 75.38 109 LEU A O 1
ATOM 854 N N . VAL A 1 110 ? -1.152 -15.195 10.122 1.00 74.50 110 VAL A N 1
ATOM 855 C CA . VAL A 1 110 ? -0.485 -15.426 8.833 1.00 74.50 110 VAL A CA 1
ATOM 856 C C . VAL A 1 110 ? -0.528 -16.907 8.444 1.00 74.50 110 VAL A C 1
ATOM 858 O O . VAL A 1 110 ? -0.744 -17.210 7.273 1.00 74.50 110 VAL A O 1
ATOM 861 N N . GLY A 1 111 ? -0.362 -17.832 9.394 1.00 73.56 111 GLY A N 1
ATOM 862 C CA . GLY A 1 111 ? -0.450 -19.272 9.138 1.00 73.56 111 GLY A CA 1
ATOM 863 C C . GLY A 1 111 ? -1.848 -19.713 8.692 1.00 73.56 111 GLY A C 1
ATOM 864 O O . GLY A 1 111 ? -1.993 -20.445 7.709 1.00 73.56 111 GLY A O 1
ATOM 865 N N . GLU A 1 112 ? -2.885 -19.209 9.358 1.00 71.25 112 GLU A N 1
ATOM 866 C CA . GLU A 1 112 ? -4.285 -19.458 9.002 1.00 71.25 112 GLU A CA 1
ATOM 867 C C . GLU A 1 112 ? -4.640 -18.868 7.633 1.00 71.25 112 GLU A C 1
ATOM 869 O O . GLU A 1 112 ? -5.343 -19.503 6.849 1.00 71.25 112 GLU A O 1
ATOM 874 N N . LEU A 1 113 ? -4.125 -17.682 7.300 1.00 69.06 113 LEU A N 1
ATOM 875 C CA . LEU A 1 113 ? -4.384 -17.033 6.012 1.00 69.06 113 LEU A CA 1
ATOM 876 C C . LEU A 1 113 ? -3.566 -17.617 4.858 1.00 69.06 113 LEU A C 1
ATOM 878 O O . LEU A 1 113 ? -4.033 -17.628 3.725 1.00 69.06 113 LEU A O 1
ATOM 882 N N . SER A 1 114 ? -2.357 -18.115 5.116 1.00 67.81 114 SER A N 1
ATOM 883 C CA . SER A 1 114 ? -1.529 -18.737 4.077 1.00 67.81 114 SER A CA 1
ATOM 884 C C . SER A 1 114 ? -2.054 -20.112 3.663 1.00 67.81 114 SER A C 1
ATOM 886 O O . SER A 1 114 ? -1.767 -20.556 2.552 1.00 67.81 114 SER A O 1
ATOM 888 N N . SER A 1 115 ? -2.774 -20.800 4.552 1.00 60.25 115 SER A N 1
ATOM 889 C CA . SER A 1 115 ? -3.351 -22.122 4.288 1.00 60.25 115 SER A CA 1
ATOM 890 C C . SER A 1 115 ? -4.784 -22.058 3.748 1.00 60.25 115 SER A C 1
ATOM 892 O O . SER A 1 115 ? -5.219 -22.996 3.080 1.00 60.25 115 SER A O 1
ATOM 894 N N . ASN A 1 116 ? -5.499 -20.947 3.961 1.00 61.28 116 ASN A N 1
ATOM 895 C CA . ASN A 1 116 ? -6.898 -20.795 3.568 1.00 61.28 116 ASN A CA 1
ATOM 896 C C . ASN A 1 116 ? -7.087 -19.807 2.409 1.00 61.28 116 ASN A C 1
ATOM 898 O O . ASN A 1 116 ? -6.547 -18.705 2.396 1.00 61.28 116 ASN A O 1
ATOM 902 N N . LYS A 1 117 ? -7.945 -20.162 1.445 1.00 60.53 117 LYS A N 1
ATOM 903 C CA . LYS A 1 117 ? -8.467 -19.196 0.468 1.00 60.53 117 LYS A CA 1
ATOM 904 C C . LYS A 1 117 ? -9.608 -18.410 1.114 1.00 60.53 117 LYS A C 1
ATOM 906 O O . LYS A 1 117 ? -10.520 -19.010 1.678 1.00 60.53 117 LYS A O 1
ATOM 911 N N . SER A 1 118 ? -9.571 -17.083 1.011 1.00 65.06 118 SER A N 1
ATOM 912 C CA . SER A 1 118 ? -10.631 -16.217 1.541 1.00 65.06 118 SER A CA 1
ATOM 913 C C . SER A 1 118 ? -12.005 -16.599 0.985 1.00 65.06 118 SER A C 1
ATOM 915 O O . SER A 1 118 ? -12.143 -16.852 -0.211 1.00 65.06 118 SER A O 1
ATOM 917 N N . MET A 1 119 ? -13.043 -16.609 1.828 1.00 59.31 119 MET A N 1
ATOM 918 C CA . MET A 1 119 ? -14.414 -16.913 1.389 1.00 59.31 119 MET A CA 1
ATOM 919 C C . MET A 1 119 ? -14.921 -15.956 0.304 1.00 59.31 119 MET A C 1
ATOM 921 O O . MET A 1 119 ? -15.732 -16.356 -0.529 1.00 59.31 119 MET A O 1
ATOM 925 N N . ASP A 1 120 ? -14.401 -14.729 0.256 1.00 60.16 120 ASP A N 1
ATOM 926 C CA . ASP A 1 120 ? -14.755 -13.752 -0.778 1.00 60.16 120 ASP A CA 1
ATOM 927 C C . ASP A 1 120 ? -14.342 -14.238 -2.184 1.00 60.16 120 ASP A C 1
ATOM 929 O O . ASP A 1 120 ? -15.069 -14.061 -3.162 1.00 60.16 120 ASP A O 1
ATOM 933 N N . TYR A 1 121 ? -13.238 -14.993 -2.270 1.00 58.81 121 TYR A N 1
ATOM 934 C CA . TYR A 1 121 ? -12.807 -15.678 -3.493 1.00 58.81 121 TYR A CA 1
ATOM 935 C C . TYR A 1 121 ? -13.827 -16.738 -3.949 1.00 58.81 121 TYR A C 1
ATOM 937 O O . TYR A 1 121 ? -14.112 -16.867 -5.141 1.00 58.81 121 TYR A O 1
ATOM 945 N N . PHE A 1 122 ? -14.425 -17.480 -3.009 1.00 60.06 122 PHE A N 1
ATOM 946 C CA . PHE A 1 122 ? -15.453 -18.482 -3.316 1.00 60.06 122 PHE A CA 1
ATOM 947 C C . PHE A 1 122 ? -16.778 -17.852 -3.762 1.00 60.06 122 PHE A C 1
ATOM 949 O O . PHE A 1 122 ? -17.451 -18.394 -4.644 1.00 60.06 122 PHE A O 1
ATOM 956 N N . ILE A 1 123 ? -17.156 -16.712 -3.180 1.00 62.75 123 ILE A N 1
ATOM 957 C CA . ILE A 1 123 ? -18.384 -15.995 -3.540 1.00 62.75 123 ILE A CA 1
ATOM 958 C C . ILE A 1 123 ? -18.244 -15.380 -4.942 1.00 62.75 123 ILE A C 1
ATOM 960 O O . ILE A 1 123 ? -19.096 -15.628 -5.798 1.00 62.75 123 ILE A O 1
ATOM 964 N N . GLN A 1 124 ? -17.129 -14.700 -5.237 1.00 59.44 124 GLN A N 1
ATOM 965 C CA . GLN A 1 124 ? -16.874 -14.144 -6.575 1.00 59.44 124 GLN A CA 1
ATOM 966 C C . GLN A 1 124 ? -16.755 -15.223 -7.665 1.00 59.44 124 GLN A C 1
ATOM 968 O O . GLN A 1 124 ? -17.235 -15.030 -8.786 1.00 59.44 124 GLN A O 1
ATOM 973 N N . GLY A 1 125 ? -16.175 -16.389 -7.351 1.00 57.53 125 GLY A N 1
ATOM 974 C CA . GLY A 1 125 ? -16.112 -17.522 -8.281 1.00 57.53 125 GLY 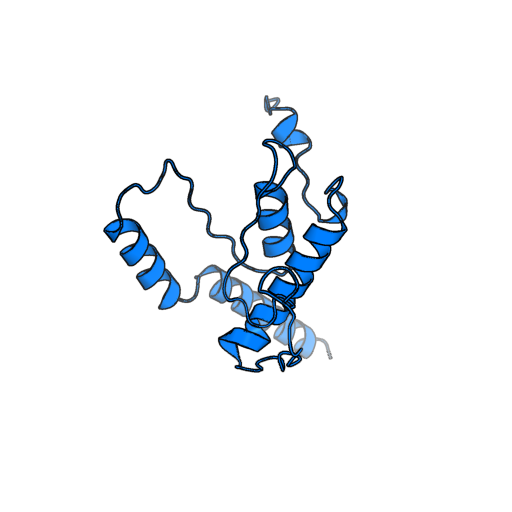A CA 1
ATOM 975 C C . GLY A 1 125 ? -17.494 -18.067 -8.678 1.00 57.53 125 GLY A C 1
ATOM 976 O O . GLY A 1 125 ? -17.709 -18.436 -9.838 1.00 57.53 125 GLY A O 1
ATOM 977 N N . ARG A 1 126 ? -18.466 -18.067 -7.751 1.00 55.03 126 ARG A N 1
ATOM 978 C CA . ARG A 1 126 ? -19.853 -18.479 -8.041 1.00 55.03 126 ARG A CA 1
ATOM 979 C C . ARG A 1 126 ? -20.590 -17.477 -8.924 1.00 55.03 126 ARG A C 1
ATOM 981 O O . ARG A 1 126 ? -21.316 -17.900 -9.823 1.00 55.03 126 ARG A O 1
ATOM 988 N N . ASP A 1 127 ? -20.395 -16.181 -8.706 1.00 58.38 127 ASP A N 1
ATOM 989 C CA . ASP A 1 127 ? -21.069 -15.149 -9.501 1.00 58.38 127 ASP A CA 1
ATOM 990 C C . ASP A 1 127 ? -20.545 -15.087 -10.942 1.00 58.38 127 ASP A C 1
ATOM 992 O O . ASP A 1 127 ? -21.333 -14.969 -11.884 1.00 58.38 127 ASP A O 1
ATOM 996 N N . ASN A 1 128 ? -19.236 -15.270 -11.145 1.00 57.41 128 ASN A N 1
ATOM 997 C CA . ASN A 1 128 ? -18.659 -15.360 -12.490 1.00 57.41 128 ASN A CA 1
ATOM 998 C C . ASN A 1 128 ? -19.120 -16.619 -13.243 1.00 57.41 128 ASN A C 1
ATOM 1000 O O . ASN A 1 128 ? -19.425 -16.540 -14.434 1.00 57.41 128 ASN A O 1
ATOM 1004 N N . SER A 1 129 ? -19.266 -17.753 -12.550 1.00 56.38 129 SER A N 1
ATOM 1005 C CA . SER A 1 129 ? -19.799 -18.990 -13.141 1.00 56.38 129 SER A CA 1
ATOM 1006 C C . SER A 1 129 ? -21.252 -18.824 -13.602 1.00 56.38 129 SER A C 1
ATOM 1008 O O . SER A 1 129 ? -21.590 -19.211 -14.718 1.00 56.38 129 SER A O 1
ATOM 1010 N N . LYS A 1 130 ? -22.098 -18.159 -12.799 1.00 57.97 130 LYS A N 1
ATOM 1011 C CA . LYS A 1 130 ? -23.493 -17.853 -13.167 1.00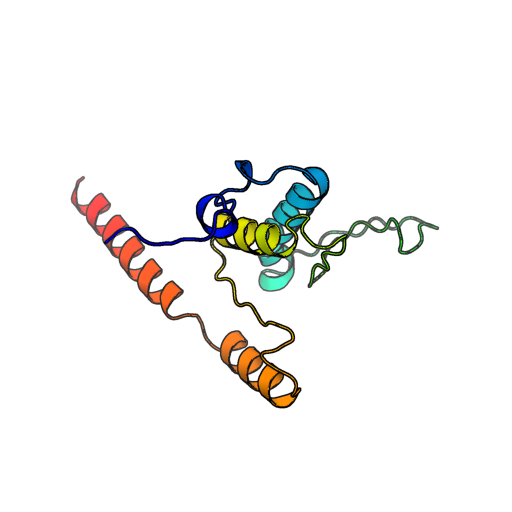 57.97 130 LYS A CA 1
ATOM 1012 C C . LYS A 1 130 ? -23.602 -16.905 -14.365 1.00 57.97 130 LYS A C 1
ATOM 1014 O O . LYS A 1 130 ? -24.497 -17.059 -15.194 1.00 57.97 130 LYS A O 1
ATOM 1019 N N . ARG A 1 131 ? -22.696 -15.926 -14.482 1.00 54.50 131 ARG A N 1
ATOM 1020 C CA . ARG A 1 131 ? -22.652 -15.002 -15.631 1.00 54.50 131 ARG A CA 1
ATOM 1021 C C . ARG A 1 131 ? -22.229 -15.699 -16.925 1.00 54.50 131 ARG A C 1
ATOM 1023 O O . ARG A 1 131 ? -22.787 -15.401 -17.977 1.00 54.50 131 ARG A O 1
ATOM 1030 N N . LEU A 1 132 ? -21.291 -16.643 -16.856 1.00 56.66 132 LEU A N 1
ATOM 1031 C CA . LEU A 1 132 ? -20.860 -17.430 -18.015 1.00 56.66 132 LEU A CA 1
ATOM 1032 C C . LEU A 1 132 ? -21.973 -18.368 -18.507 1.00 56.66 132 LEU A C 1
ATOM 1034 O O . LEU A 1 132 ? -22.253 -18.397 -19.704 1.00 56.66 132 LEU A O 1
ATOM 1038 N N . THR A 1 133 ? -22.685 -19.047 -17.601 1.00 60.00 133 THR A N 1
ATOM 1039 C CA . THR A 1 133 ? -23.836 -19.891 -17.972 1.00 60.00 133 THR A CA 1
ATOM 1040 C C . THR A 1 133 ? -25.010 -19.074 -18.518 1.00 60.00 133 THR A C 1
ATOM 1042 O O . THR A 1 133 ? -25.677 -19.506 -19.455 1.00 60.00 133 THR A O 1
ATOM 1045 N N . ALA A 1 134 ? -25.243 -17.865 -17.993 1.00 60.03 134 ALA A N 1
ATOM 1046 C CA . ALA A 1 134 ? -26.299 -16.975 -18.480 1.00 60.03 134 ALA A CA 1
ATOM 1047 C C . ALA A 1 134 ? -26.021 -16.414 -19.887 1.00 60.03 134 ALA A C 1
ATOM 1049 O O . ALA A 1 134 ? -26.961 -16.168 -20.640 1.00 60.03 134 ALA A O 1
ATOM 1050 N N . ASN A 1 135 ? -24.749 -16.228 -20.256 1.00 54.12 135 ASN A N 1
ATOM 1051 C CA . ASN A 1 135 ? -24.366 -15.781 -21.597 1.00 54.12 135 ASN A CA 1
ATOM 1052 C C . ASN A 1 135 ? -24.330 -16.927 -22.623 1.00 54.12 135 ASN A C 1
ATOM 1054 O O . ASN A 1 135 ? -24.600 -16.680 -23.794 1.00 54.12 135 ASN A O 1
ATOM 1058 N N . LEU A 1 136 ? -24.060 -18.171 -22.205 1.00 56.75 136 LEU A N 1
ATOM 1059 C CA . LEU A 1 136 ? -24.137 -19.343 -23.092 1.00 56.75 136 LEU A CA 1
ATOM 1060 C C . LEU A 1 136 ? -25.580 -19.760 -23.420 1.00 56.75 136 LEU A C 1
ATOM 1062 O O . LEU A 1 136 ? -25.821 -20.278 -24.500 1.00 56.75 136 LEU A O 1
ATOM 1066 N N . SER A 1 137 ? -26.543 -19.500 -22.531 1.00 58.09 137 SER A N 1
ATOM 1067 C CA . SER A 1 137 ? -27.967 -19.801 -22.760 1.00 58.09 137 SER A CA 1
ATOM 1068 C C . SER A 1 137 ? -28.687 -18.799 -23.682 1.00 58.09 137 SER A C 1
ATOM 1070 O O . SER A 1 137 ? -29.863 -18.996 -23.981 1.00 58.09 137 SER A O 1
ATOM 1072 N N . LYS A 1 138 ? -28.029 -17.706 -24.090 1.00 54.69 138 LYS A N 1
ATOM 1073 C CA . LYS A 1 138 ? -28.604 -16.637 -24.933 1.00 54.69 138 LYS A CA 1
ATOM 1074 C C . LYS A 1 138 ? -28.117 -16.678 -26.391 1.00 54.69 138 LYS A C 1
ATOM 1076 O O . LYS A 1 138 ? -28.232 -15.672 -27.089 1.00 54.69 138 LYS A O 1
ATOM 1081 N N . LYS A 1 139 ? -27.560 -17.805 -26.832 1.00 41.25 139 LYS A N 1
ATOM 1082 C CA . LYS A 1 139 ? -27.190 -18.062 -28.227 1.00 41.25 139 LYS A CA 1
ATOM 1083 C C . LYS A 1 139 ? -28.057 -19.159 -28.817 1.00 41.25 139 LYS A C 1
ATOM 1085 O O . LYS A 1 139 ? -28.314 -20.132 -28.079 1.00 41.25 139 LYS A O 1
#

Radius of gyration: 19.78 Å; Cα contacts (8 Å, |Δi|>4): 56; chains: 1; bounding box: 60×38×48 Å

Secondary structure (DSSP, 8-state):
------HHHHT---SGGG--S-HHHHHHHHHHHHHHIIIIIS--PPPPP--TT--TTSS--TT-S------STTSSHHHHHHHHHHHTTPPPP---TTT---HHHHHHHHHHHHHS--HHHHHHHHHHHHHHHHHHTT-

Nearest PDB structures (foldseek):
  7tfk-assembly1_A  TM=8.237E-01  e=2.682E-03  Saccharomyces cerevisiae

Foldseek 3Di:
DDPPDPVCVVLQDQAPVSQDDPVVVLVVVLVCVLCQCCCPVVVPFDDFPPDDPDDPPPGDCTSPNDDDDDDDPPNCRVVSVVRSCVVSVHDDDDDDPVRDPDPVVVCVVCVVPVVDDDVVVVVVVVVVVVVVVVVVVVD

Mean predicted aligned error: 12.91 Å

InterPro domains:
  IPR003959 ATPase, AAA-type, core [PF00004] (68-109)
  IPR027417 P-loop containing nucleoside triphosphate hydrolase [G3DSA:3.40.50.300] (5-138)
  IPR027417 P-loop containing nucleoside triphosphate hydrolase [SSF52540] (5-123)

pLDDT: mean 74.88, std 13.16, range [41.25, 91.88]

Solvent-accessible surface area (backbone atoms only — not comparable to full-atom values): 9202 Å² total; per-residue (Å²): 133,85,82,90,68,56,68,70,69,75,67,50,67,75,48,78,85,57,54,82,68,66,62,68,60,53,48,52,51,47,54,50,60,70,46,40,54,47,34,71,74,71,58,59,66,67,86,74,83,85,59,94,84,66,57,88,90,73,54,75,80,68,78,62,91,74,85,87,88,82,77,72,86,89,74,43,67,71,56,50,55,54,35,50,39,50,75,72,70,45,85,86,85,85,84,56,87,85,79,61,93,46,72,70,62,53,51,50,55,50,52,56,51,75,74,46,80,60,66,68,59,57,54,52,54,51,54,53,51,53,52,53,56,57,59,62,72,73,110

Organism: Euplotes crassus (NCBI:txid5936)